Protein AF-Q5M809-F1 (afdb_monomer)

InterPro domains:
  IPR009001 Translation elongation factor EF1A/initiation factor IF2gamma, C-terminal [SSF50465] (15-63)

Foldseek 3Di:
DDDPPVFDWDKDFDPDPDDDPPDDGDIDIDGDPDDDDDDFQDWDWDDDDPDIDIDTHHDDDDPDPPPNPPPPDD

Radius of gyration: 13.31 Å; Cα contacts (8 Å, |Δi|>4): 70; chains: 1; bounding box: 30×34×34 Å

Structure (mmCIF, N/CA/C/O backbone):
data_AF-Q5M809-F1
#
_entry.id   AF-Q5M809-F1
#
loop_
_atom_site.group_PDB
_atom_site.id
_atom_site.type_symbol
_atom_site.label_atom_id
_atom_site.label_alt_id
_atom_site.label_comp_id
_atom_site.label_asym_id
_atom_site.label_entity_id
_atom_site.label_seq_id
_atom_site.pdbx_PDB_ins_code
_atom_site.Cartn_x
_atom_site.Cartn_y
_atom_site.Cartn_z
_atom_site.occupancy
_atom_site.B_iso_or_equiv
_atom_site.auth_seq_id
_atom_site.auth_comp_id
_atom_site.auth_asym_id
_atom_site.auth_atom_id
_atom_site.pdbx_PDB_model_num
ATOM 1 N N . MET A 1 1 ? -2.612 25.502 2.728 1.00 37.12 1 MET A N 1
ATOM 2 C CA . MET A 1 1 ? -3.939 24.857 2.625 1.00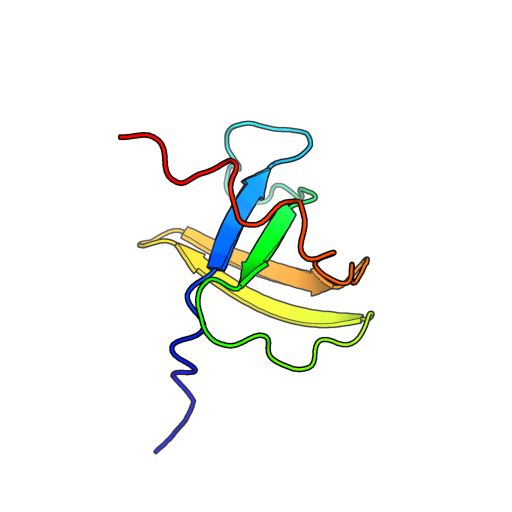 37.12 1 MET A CA 1
ATOM 3 C C . MET A 1 1 ? -3.874 23.868 1.474 1.00 37.12 1 MET A C 1
ATOM 5 O O . MET A 1 1 ? -3.695 24.303 0.353 1.00 37.12 1 MET A O 1
ATOM 9 N N . GLY A 1 2 ? -3.882 22.555 1.623 1.00 57.66 2 GLY A N 1
ATOM 10 C CA . GLY A 1 2 ? -3.941 21.658 2.768 1.00 57.66 2 GLY A CA 1
ATOM 11 C C . GLY A 1 2 ? -4.118 20.272 2.149 1.00 57.66 2 GLY A C 1
ATOM 12 O O . GLY A 1 2 ? -5.182 20.020 1.604 1.00 57.66 2 GLY A O 1
ATOM 13 N N . TRP A 1 3 ? -3.062 19.453 2.114 1.00 43.06 3 TRP A N 1
ATOM 14 C CA . TRP A 1 3 ? -3.133 18.026 1.740 1.00 43.06 3 TRP A CA 1
ATOM 15 C C . TRP A 1 3 ? -1.836 17.235 2.003 1.00 43.06 3 TRP A C 1
ATOM 17 O O . TRP A 1 3 ? -1.784 16.053 1.679 1.00 43.06 3 TRP A O 1
ATOM 27 N N . GLU A 1 4 ? -0.797 17.817 2.613 1.00 48.47 4 GLU A N 1
ATOM 28 C CA . GLU A 1 4 ? 0.372 17.035 3.040 1.00 48.47 4 GLU A CA 1
ATOM 29 C C . GLU A 1 4 ? 0.035 16.257 4.315 1.00 48.47 4 GLU A C 1
ATOM 31 O O . GLU A 1 4 ? 0.454 16.597 5.419 1.00 48.47 4 GLU A O 1
ATOM 36 N N . ALA A 1 5 ? -0.767 15.204 4.161 1.00 50.38 5 ALA A N 1
ATOM 37 C CA . ALA A 1 5 ? -0.805 14.130 5.130 1.00 50.38 5 ALA A CA 1
ATOM 38 C C . ALA A 1 5 ? 0.635 13.616 5.269 1.00 50.38 5 ALA A C 1
ATOM 40 O O . ALA A 1 5 ? 1.169 12.955 4.376 1.00 50.38 5 ALA A O 1
ATOM 41 N N . LEU A 1 6 ? 1.285 13.953 6.387 1.00 53.62 6 LEU A N 1
ATOM 42 C CA . LEU A 1 6 ? 2.597 13.444 6.803 1.00 53.62 6 LEU A CA 1
ATOM 43 C C . LEU A 1 6 ? 2.493 11.966 7.222 1.00 53.62 6 LEU A C 1
ATOM 45 O O . LEU A 1 6 ? 3.098 11.532 8.206 1.00 53.62 6 LEU A O 1
ATOM 49 N N . ALA A 1 7 ? 1.704 11.180 6.491 1.00 57.03 7 ALA A N 1
ATOM 50 C CA . ALA A 1 7 ? 1.594 9.752 6.667 1.00 57.03 7 ALA A CA 1
ATOM 51 C C . ALA A 1 7 ? 2.892 9.126 6.150 1.00 57.03 7 ALA A C 1
ATOM 53 O O . ALA A 1 7 ? 3.044 8.765 4.985 1.00 57.03 7 ALA A O 1
ATOM 54 N N . ARG A 1 8 ? 3.883 9.043 7.040 1.00 63.75 8 ARG A N 1
ATOM 55 C CA . ARG A 1 8 ? 5.089 8.260 6.792 1.00 63.75 8 ARG A CA 1
ATOM 56 C C . ARG A 1 8 ? 4.679 6.795 6.795 1.00 63.75 8 ARG A C 1
ATOM 58 O O . ARG A 1 8 ? 4.141 6.311 7.793 1.00 63.75 8 ARG A O 1
ATOM 65 N N . ALA A 1 9 ? 4.942 6.110 5.693 1.00 69.00 9 ALA A N 1
ATOM 66 C CA . ALA A 1 9 ? 4.767 4.676 5.581 1.00 69.00 9 ALA A CA 1
ATOM 67 C C . ALA A 1 9 ? 6.055 4.037 5.062 1.00 69.00 9 ALA A C 1
ATOM 69 O O . ALA A 1 9 ? 6.782 4.650 4.282 1.00 69.00 9 ALA A O 1
ATOM 70 N N . VAL A 1 10 ? 6.340 2.820 5.515 1.00 73.75 10 VAL A N 1
ATOM 71 C CA . VAL A 1 10 ? 7.402 1.990 4.938 1.00 73.75 10 VAL A CA 1
ATOM 72 C C . VAL A 1 10 ? 6.797 1.183 3.798 1.00 73.75 10 VAL A C 1
ATOM 74 O O . VAL A 1 10 ? 5.757 0.544 3.980 1.00 73.75 10 VAL A O 1
ATOM 77 N N . THR A 1 11 ? 7.442 1.241 2.635 1.00 75.19 11 THR A N 1
ATOM 78 C CA . THR A 1 11 ? 7.076 0.469 1.445 1.00 75.19 11 THR A CA 1
ATOM 79 C C . THR A 1 11 ? 7.865 -0.832 1.429 1.00 75.19 11 THR A C 1
ATOM 81 O O . THR A 1 11 ? 9.090 -0.824 1.514 1.00 75.19 11 THR A O 1
ATOM 84 N N . THR A 1 12 ? 7.179 -1.958 1.270 1.00 78.25 12 THR A N 1
ATOM 85 C CA . THR A 1 12 ? 7.805 -3.256 1.013 1.00 78.25 12 THR A CA 1
ATOM 86 C C . THR A 1 12 ? 7.251 -3.816 -0.286 1.00 78.25 12 THR A C 1
ATOM 88 O O . THR A 1 12 ? 6.035 -3.935 -0.460 1.00 78.25 12 THR A O 1
ATOM 91 N N . PHE A 1 13 ? 8.135 -4.151 -1.220 1.00 78.38 13 PHE A N 1
ATOM 92 C CA . PHE A 1 13 ? 7.742 -4.786 -2.470 1.00 78.38 13 PHE A CA 1
ATOM 93 C C . PHE A 1 13 ? 7.588 -6.293 -2.258 1.00 78.38 13 PHE A C 1
ATOM 95 O O . PHE A 1 13 ? 8.468 -6.928 -1.688 1.00 78.38 13 PHE A O 1
ATOM 102 N N . LEU A 1 14 ? 6.473 -6.872 -2.712 1.00 72.38 14 LEU A N 1
ATOM 103 C CA . LEU A 1 14 ? 6.195 -8.297 -2.478 1.00 72.38 14 LEU A CA 1
ATOM 104 C C . LEU A 1 14 ? 6.812 -9.220 -3.535 1.00 72.38 14 LEU A C 1
ATOM 106 O O . LEU A 1 14 ? 7.122 -10.366 -3.241 1.00 72.38 14 LEU A O 1
ATOM 110 N N . LEU A 1 15 ? 6.949 -8.736 -4.771 1.00 69.62 15 LEU A N 1
ATOM 111 C CA . LEU A 1 15 ? 7.336 -9.563 -5.922 1.00 69.62 15 LEU A CA 1
ATOM 112 C C . LEU A 1 15 ? 8.608 -9.081 -6.628 1.00 69.62 15 LEU A C 1
ATOM 114 O O . LEU A 1 15 ? 9.079 -9.754 -7.542 1.00 69.62 15 LEU A O 1
ATOM 118 N N . LYS A 1 16 ? 9.132 -7.897 -6.287 1.00 67.44 16 LYS A N 1
ATOM 119 C CA . LYS A 1 16 ? 10.226 -7.285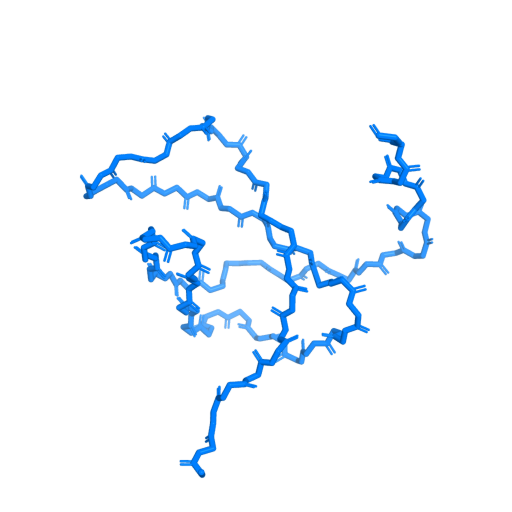 -7.048 1.00 67.44 16 LYS A CA 1
ATOM 120 C C . LYS A 1 16 ? 10.999 -6.258 -6.234 1.00 67.44 16 LYS A C 1
ATOM 122 O O . LYS A 1 16 ? 10.395 -5.316 -5.750 1.00 67.44 16 LYS A O 1
ATOM 127 N N . ASP A 1 17 ? 12.324 -6.352 -6.187 1.00 68.69 17 ASP A N 1
ATOM 128 C CA . ASP A 1 17 ? 13.155 -5.403 -5.428 1.00 68.69 17 ASP A CA 1
ATOM 129 C C . ASP A 1 17 ? 13.142 -3.965 -5.974 1.00 68.69 17 ASP A C 1
ATOM 131 O O . ASP A 1 17 ? 13.432 -3.021 -5.241 1.00 68.69 17 ASP A O 1
ATOM 135 N N . LYS A 1 18 ? 12.844 -3.771 -7.269 1.00 68.81 18 LYS A N 1
ATOM 136 C CA . LYS A 1 18 ? 12.840 -2.452 -7.929 1.00 68.81 18 LYS A CA 1
ATOM 137 C C . LYS A 1 18 ? 11.773 -2.365 -9.016 1.00 68.81 18 LYS A C 1
ATOM 139 O O . LYS A 1 18 ? 11.696 -3.242 -9.875 1.00 68.81 18 LYS A O 1
ATOM 144 N N . LEU A 1 19 ? 11.010 -1.272 -9.031 1.00 72.94 19 LEU A N 1
ATOM 145 C CA . LEU A 1 19 ? 10.137 -0.921 -10.156 1.00 72.94 19 LEU A CA 1
ATOM 146 C C . LEU A 1 19 ? 10.865 -0.021 -11.153 1.00 72.94 19 LEU A C 1
ATOM 148 O O . LEU A 1 19 ? 11.541 0.931 -10.761 1.00 72.94 19 LEU A O 1
ATOM 152 N N . ARG A 1 20 ? 10.659 -0.280 -12.447 1.00 77.12 20 ARG A N 1
ATOM 153 C CA . ARG A 1 20 ? 11.014 0.637 -13.536 1.00 77.12 20 ARG A CA 1
ATOM 154 C C . ARG A 1 20 ? 9.763 1.353 -14.058 1.00 77.12 20 ARG A C 1
ATOM 156 O O . ARG A 1 20 ? 8.639 0.889 -13.871 1.00 77.12 20 ARG A O 1
ATOM 163 N N . THR A 1 21 ? 9.943 2.504 -14.704 1.00 77.31 21 THR A N 1
ATOM 164 C CA . THR A 1 21 ? 8.836 3.291 -15.269 1.00 77.31 21 THR A CA 1
ATOM 165 C C . THR A 1 21 ? 7.967 2.443 -16.201 1.00 77.31 21 THR A C 1
ATOM 167 O O . THR A 1 21 ? 8.485 1.806 -17.114 1.00 77.31 21 THR A O 1
ATOM 170 N N . GLY A 1 22 ? 6.650 2.461 -15.976 1.00 80.06 22 GLY A N 1
ATOM 171 C CA . GLY A 1 22 ? 5.665 1.708 -16.762 1.00 80.06 22 GLY A CA 1
ATOM 172 C C . GLY A 1 22 ? 5.336 0.317 -16.214 1.00 80.06 22 GLY A C 1
ATOM 173 O O . GLY A 1 22 ? 4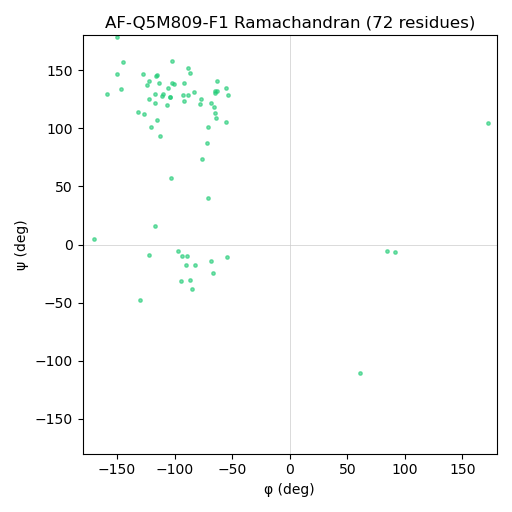.412 -0.326 -16.708 1.00 80.06 22 GLY A O 1
ATOM 174 N N . GLU A 1 23 ? 6.037 -0.142 -15.177 1.00 83.38 23 GLU A N 1
ATOM 175 C CA . GLU A 1 23 ? 5.764 -1.436 -14.559 1.00 83.38 23 GLU A CA 1
ATOM 176 C C . GLU A 1 23 ? 4.683 -1.347 -13.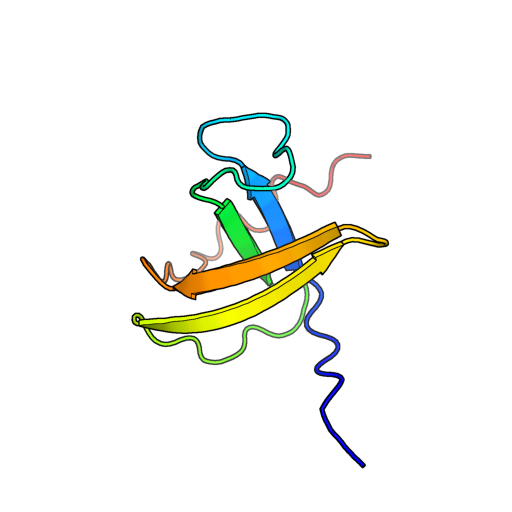478 1.00 83.38 23 GLU A C 1
ATOM 178 O O . GLU A 1 23 ? 4.548 -0.351 -12.765 1.00 83.38 23 GLU A O 1
ATOM 183 N N . LYS A 1 24 ? 3.917 -2.430 -13.342 1.00 83.06 24 LYS A N 1
ATOM 184 C CA . LYS A 1 24 ? 2.944 -2.618 -12.263 1.00 83.06 24 LYS A CA 1
ATOM 185 C C . LYS A 1 24 ? 3.547 -3.553 -11.224 1.00 83.06 24 LYS A C 1
ATOM 187 O O . LYS A 1 24 ? 4.150 -4.560 -11.584 1.00 83.06 24 LYS A O 1
ATOM 192 N N . ALA A 1 25 ? 3.344 -3.249 -9.949 1.00 83.75 25 ALA A N 1
ATOM 193 C CA . ALA A 1 25 ? 3.730 -4.133 -8.861 1.00 83.75 25 ALA A CA 1
ATOM 194 C C . ALA A 1 25 ? 2.734 -4.049 -7.712 1.00 83.75 25 ALA A C 1
ATOM 196 O O . ALA A 1 25 ? 2.037 -3.046 -7.546 1.00 83.75 25 ALA A O 1
ATOM 197 N N . VAL A 1 26 ? 2.709 -5.109 -6.910 1.00 84.12 26 VAL A N 1
ATOM 198 C CA . VAL A 1 26 ? 2.004 -5.122 -5.633 1.00 84.12 26 VAL A CA 1
ATOM 199 C C . VAL A 1 26 ? 2.988 -4.687 -4.553 1.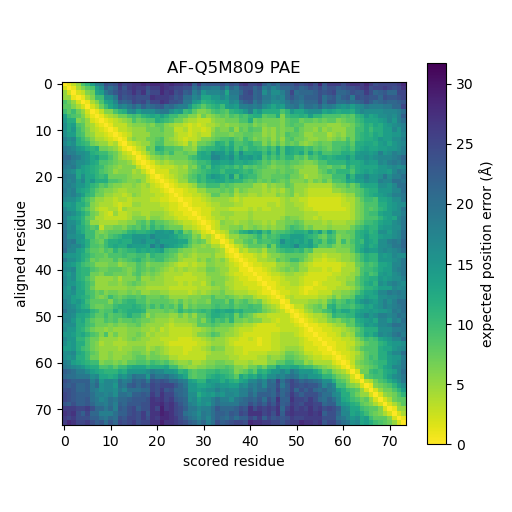00 84.12 26 VAL A C 1
ATOM 201 O O . VAL A 1 26 ? 4.061 -5.275 -4.391 1.00 84.12 26 VAL A O 1
ATOM 204 N N . VAL A 1 27 ? 2.616 -3.633 -3.837 1.00 83.31 27 VAL A N 1
ATOM 205 C CA . VAL A 1 27 ? 3.401 -3.036 -2.757 1.00 83.31 27 VAL A CA 1
ATOM 206 C C . VAL A 1 27 ? 2.586 -3.049 -1.478 1.00 83.31 27 VAL A C 1
ATOM 208 O O . VAL A 1 27 ? 1.379 -2.804 -1.495 1.00 83.31 27 VAL A O 1
ATOM 211 N N . ARG A 1 28 ? 3.251 -3.339 -0.364 1.00 83.44 28 ARG A N 1
ATOM 212 C CA . ARG A 1 28 ? 2.662 -3.277 0.968 1.00 83.44 28 ARG A CA 1
ATOM 213 C C . ARG A 1 28 ? 3.168 -2.020 1.657 1.00 83.44 28 ARG A C 1
ATOM 215 O O . ARG A 1 28 ? 4.373 -1.801 1.736 1.00 83.44 28 ARG A O 1
ATOM 222 N N . PHE A 1 29 ? 2.239 -1.208 2.147 1.00 80.44 29 PHE A N 1
ATOM 223 C CA . PHE A 1 29 ? 2.547 -0.023 2.938 1.00 80.44 29 PHE A CA 1
ATOM 224 C C . PHE A 1 29 ? 2.221 -0.292 4.402 1.00 80.44 29 PHE A C 1
ATOM 226 O O . PHE A 1 29 ? 1.150 -0.813 4.716 1.00 80.44 29 PHE A O 1
ATOM 233 N N . ARG A 1 30 ? 3.125 0.096 5.302 1.00 78.12 30 ARG A N 1
ATOM 234 C CA . ARG A 1 30 ? 2.872 0.125 6.746 1.00 78.12 30 ARG A CA 1
ATOM 235 C C . ARG A 1 30 ? 2.964 1.554 7.252 1.00 78.12 30 ARG A C 1
ATOM 237 O O . ARG A 1 30 ? 4.025 2.162 7.142 1.00 78.12 30 ARG A O 1
ATOM 244 N N . PHE A 1 31 ? 1.892 2.057 7.858 1.00 76.19 31 PHE A N 1
ATOM 245 C CA . PHE A 1 31 ? 1.896 3.353 8.538 1.00 76.19 31 PHE A CA 1
ATOM 246 C C . PHE A 1 31 ? 2.838 3.336 9.745 1.00 76.19 31 PHE A C 1
ATOM 248 O O . PHE A 1 31 ? 2.792 2.415 10.555 1.00 76.19 31 PHE A O 1
ATOM 255 N N . LEU A 1 32 ? 3.685 4.362 9.865 1.00 69.19 32 LEU A N 1
ATOM 256 C CA . LEU A 1 32 ? 4.679 4.456 10.939 1.00 69.19 32 LEU A CA 1
ATOM 257 C C . LEU A 1 32 ? 4.124 5.062 12.230 1.00 69.19 32 LEU A C 1
ATOM 259 O O . LEU A 1 32 ? 4.530 4.663 13.314 1.00 69.19 32 LEU A O 1
ATOM 263 N N . LYS A 1 33 ? 3.251 6.071 12.122 1.00 59.03 33 LYS A N 1
ATOM 264 C CA . LYS A 1 33 ? 2.765 6.844 13.281 1.00 59.03 33 LYS A CA 1
ATOM 265 C C . LYS A 1 33 ? 1.251 6.987 13.338 1.00 59.03 33 LYS A C 1
ATOM 267 O O . LYS A 1 33 ? 0.670 6.770 14.393 1.00 59.03 33 LYS A O 1
ATOM 272 N N . HIS A 1 34 ? 0.622 7.354 12.226 1.00 65.69 34 HIS A N 1
ATOM 273 C CA . HIS A 1 34 ? -0.816 7.597 12.174 1.00 65.69 34 HIS A CA 1
ATOM 274 C C . HIS A 1 34 ? -1.449 6.647 11.161 1.00 65.69 34 HIS A C 1
ATOM 276 O O . HIS A 1 34 ? -1.306 6.880 9.961 1.00 65.69 34 HIS A O 1
ATOM 282 N N . PRO A 1 35 ? -2.081 5.548 11.613 1.00 66.50 35 PRO A N 1
ATOM 283 C CA . PRO A 1 35 ? -2.903 4.746 10.725 1.00 66.50 35 PRO A CA 1
ATOM 284 C C . PRO A 1 35 ? -4.092 5.602 10.284 1.00 66.50 35 PRO A C 1
ATOM 286 O O . PRO A 1 35 ? -4.931 5.987 11.097 1.00 66.50 35 PRO A O 1
ATOM 289 N N . GLU A 1 36 ? -4.136 5.939 9.001 1.00 69.81 36 GLU A N 1
ATOM 290 C CA . GLU A 1 36 ? -5.287 6.602 8.395 1.00 69.81 36 GLU A CA 1
ATOM 291 C C . GLU A 1 36 ? -6.284 5.556 7.888 1.00 69.81 36 GLU A C 1
ATOM 293 O O . GLU A 1 36 ? -5.915 4.432 7.534 1.00 69.81 36 GLU A O 1
ATOM 298 N N . TYR A 1 37 ? -7.566 5.924 7.852 1.00 70.81 37 TYR A N 1
ATOM 299 C CA . TYR A 1 37 ? -8.606 5.057 7.307 1.00 70.81 37 TYR A CA 1
ATOM 300 C C . TYR A 1 37 ? -8.374 4.832 5.810 1.00 70.81 37 TYR A C 1
ATOM 302 O O . TYR A 1 37 ? -8.596 5.719 4.987 1.00 70.81 37 TYR A O 1
ATOM 310 N N . LEU A 1 38 ? -7.967 3.613 5.458 1.00 77.62 38 LEU A N 1
ATOM 311 C CA . LEU A 1 38 ? -7.863 3.153 4.079 1.00 77.62 38 LEU A CA 1
ATOM 312 C C . LEU A 1 38 ? -9.068 2.295 3.709 1.00 77.62 38 LEU A C 1
ATOM 314 O O . LEU A 1 38 ? -9.477 1.412 4.461 1.00 77.62 38 LEU A O 1
ATOM 318 N N . LYS A 1 39 ? -9.590 2.509 2.502 1.00 82.31 39 LYS A N 1
ATOM 319 C CA . LYS A 1 39 ? -10.634 1.675 1.908 1.00 82.31 39 LYS A CA 1
ATOM 320 C C . LYS A 1 39 ? -10.077 0.944 0.691 1.00 82.31 39 LYS A C 1
ATOM 322 O O . LYS A 1 39 ? -9.380 1.549 -0.122 1.00 82.31 39 LYS A O 1
ATOM 327 N N . VAL A 1 40 ? -10.429 -0.331 0.533 1.00 87.88 40 VAL A N 1
ATOM 328 C CA . VAL A 1 40 ? -10.160 -1.080 -0.705 1.00 87.88 40 VAL A CA 1
ATOM 329 C C . VAL A 1 40 ? -10.767 -0.328 -1.896 1.00 87.88 40 VAL A C 1
ATOM 331 O O . VAL A 1 40 ? -11.888 0.177 -1.826 1.00 87.88 40 VAL A O 1
ATOM 334 N N . GLY A 1 41 ? -9.999 -0.203 -2.975 1.00 86.50 41 GLY A N 1
ATOM 335 C CA . GLY A 1 41 ? -10.348 0.579 -4.160 1.00 86.50 41 GLY A CA 1
ATOM 336 C C . GLY A 1 41 ? -10.024 2.074 -4.070 1.00 86.50 41 GLY A C 1
ATOM 337 O O . GLY A 1 41 ? -10.151 2.773 -5.075 1.00 86.50 41 GLY A O 1
ATOM 338 N N . ALA A 1 42 ? -9.568 2.586 -2.920 1.00 86.06 42 ALA A N 1
ATOM 339 C CA . ALA A 1 42 ? -9.093 3.964 -2.831 1.00 86.06 42 ALA A CA 1
ATOM 340 C C . ALA A 1 42 ? -7.858 4.170 -3.721 1.00 86.06 42 ALA A C 1
ATOM 342 O O . ALA A 1 42 ? -6.985 3.303 -3.803 1.00 86.06 42 ALA A O 1
ATOM 343 N N . LYS A 1 43 ? -7.781 5.330 -4.381 1.00 85.75 43 LYS A N 1
ATOM 344 C CA . LYS A 1 43 ? -6.599 5.735 -5.146 1.00 85.75 43 LYS A CA 1
ATOM 345 C C . LYS A 1 43 ? -5.519 6.217 -4.188 1.00 85.75 43 LYS A C 1
ATOM 347 O O . LYS A 1 43 ? -5.749 7.137 -3.410 1.00 85.75 43 LYS A O 1
ATOM 352 N N . LEU A 1 44 ? -4.341 5.620 -4.292 1.00 82.62 44 LEU A N 1
ATOM 353 C CA . LEU A 1 44 ? -3.147 6.021 -3.567 1.00 82.62 44 LEU A CA 1
ATOM 354 C C . LEU A 1 44 ? -2.144 6.618 -4.543 1.00 82.62 44 LEU A C 1
ATOM 356 O O . LEU A 1 44 ? -1.802 6.009 -5.560 1.00 82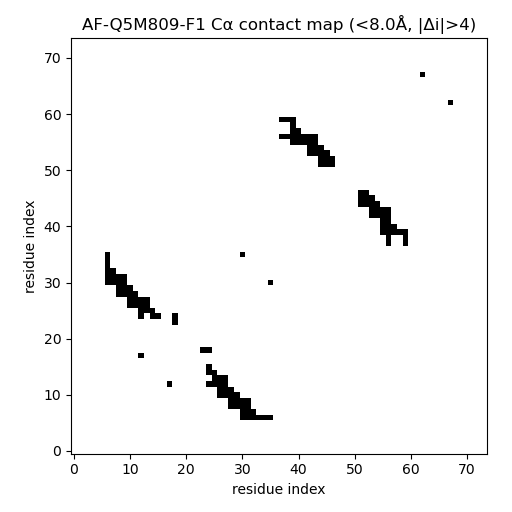.62 44 LEU A O 1
ATOM 360 N N . LEU A 1 45 ? -1.646 7.795 -4.192 1.00 82.88 45 LEU A N 1
ATOM 361 C CA . LEU A 1 45 ? -0.436 8.360 -4.762 1.00 82.88 45 LEU A CA 1
ATOM 362 C C . LEU A 1 45 ? 0.639 8.246 -3.687 1.00 82.88 45 LEU A C 1
ATOM 364 O O . LEU A 1 45 ? 0.485 8.813 -2.608 1.00 82.88 45 LEU A O 1
ATOM 368 N N . PHE A 1 46 ? 1.720 7.535 -3.979 1.00 78.38 46 PHE A N 1
ATOM 369 C CA . PHE A 1 46 ? 2.876 7.497 -3.095 1.00 78.38 46 PHE A CA 1
ATOM 370 C C . PHE A 1 46 ? 4.076 8.136 -3.782 1.00 78.38 46 PHE A C 1
ATOM 372 O O . PHE A 1 46 ? 4.246 8.069 -5.006 1.00 78.38 46 PHE A O 1
ATOM 379 N N . ARG A 1 47 ? 4.899 8.797 -2.970 1.00 79.50 47 ARG A N 1
ATOM 380 C CA . ARG A 1 47 ? 6.107 9.469 -3.421 1.00 79.50 47 ARG A CA 1
ATOM 381 C C . ARG A 1 47 ? 7.266 9.081 -2.522 1.00 79.50 47 ARG A C 1
ATOM 383 O O . ARG A 1 47 ? 7.302 9.458 -1.357 1.00 79.50 47 ARG A O 1
ATOM 390 N N . GLU A 1 48 ? 8.227 8.380 -3.103 1.00 74.00 48 GLU A N 1
ATOM 391 C CA . GLU A 1 48 ? 9.488 8.039 -2.456 1.00 74.00 48 GLU A CA 1
ATOM 392 C C . GLU A 1 48 ? 10.608 8.791 -3.180 1.00 74.00 48 GLU A C 1
ATOM 394 O O . GLU A 1 48 ? 11.075 8.401 -4.252 1.00 74.00 48 GLU A O 1
ATOM 399 N N . GLY A 1 49 ? 10.950 9.971 -2.655 1.00 77.56 49 GLY A N 1
ATOM 400 C CA . GLY A 1 49 ? 11.878 10.900 -3.303 1.00 77.56 49 GLY A CA 1
ATOM 401 C C . GLY A 1 49 ? 11.384 11.377 -4.679 1.00 77.56 49 GLY A C 1
ATOM 402 O O . GLY A 1 49 ? 10.433 12.164 -4.785 1.00 77.56 49 GLY A O 1
ATOM 403 N N . VAL A 1 50 ? 12.061 10.927 -5.743 1.00 72.62 50 VAL A N 1
ATOM 404 C CA . VAL A 1 50 ? 11.724 11.228 -7.151 1.00 72.62 50 VAL A CA 1
ATOM 405 C C . VAL A 1 50 ? 10.766 10.211 -7.773 1.00 72.62 50 VAL A C 1
ATOM 407 O O . VAL A 1 50 ? 10.116 10.519 -8.772 1.00 72.62 50 VAL A O 1
ATOM 410 N N . THR A 1 51 ? 10.630 9.030 -7.172 1.00 71.38 51 THR A N 1
ATOM 411 C CA . THR A 1 51 ? 9.739 7.981 -7.662 1.00 71.38 51 THR A CA 1
ATOM 412 C C . THR A 1 51 ? 8.308 8.324 -7.279 1.00 71.38 51 THR A C 1
ATOM 414 O O . THR A 1 51 ? 7.982 8.478 -6.101 1.00 71.38 51 THR A O 1
ATOM 417 N N . LYS A 1 52 ? 7.447 8.456 -8.288 1.00 81.00 52 LYS A N 1
ATOM 418 C CA . LYS A 1 52 ? 6.007 8.652 -8.114 1.00 81.00 52 LYS A CA 1
ATOM 419 C C . LYS A 1 52 ? 5.290 7.394 -8.578 1.00 81.00 52 LYS A C 1
ATOM 421 O O . LYS A 1 52 ? 5.512 6.945 -9.699 1.00 81.00 52 LYS A O 1
ATOM 426 N N . GLY A 1 53 ? 4.431 6.850 -7.727 1.00 82.00 53 GLY A N 1
ATOM 427 C CA . GLY A 1 53 ? 3.585 5.711 -8.052 1.00 82.00 53 GLY A CA 1
ATOM 428 C C . GLY A 1 53 ? 2.123 6.048 -7.812 1.00 82.00 53 GLY A C 1
ATOM 429 O O . GLY A 1 53 ? 1.783 6.679 -6.813 1.00 82.00 53 GLY A O 1
ATOM 430 N N . ILE A 1 54 ? 1.261 5.634 -8.739 1.00 86.25 54 ILE A N 1
ATOM 431 C CA . ILE A 1 54 ? -0.194 5.732 -8.603 1.00 86.25 54 ILE A CA 1
ATOM 432 C C . ILE A 1 54 ? -0.743 4.314 -8.618 1.00 86.25 54 ILE A C 1
ATOM 434 O O . ILE A 1 54 ? -0.423 3.530 -9.511 1.00 86.25 54 ILE A O 1
ATOM 438 N N . GLY A 1 55 ? -1.582 3.993 -7.643 1.00 88.00 55 GLY A N 1
ATOM 439 C CA . GLY A 1 55 ? -2.193 2.681 -7.518 1.00 88.00 55 GLY A CA 1
ATOM 440 C C . GLY A 1 55 ? -3.560 2.738 -6.858 1.00 88.00 55 GLY A C 1
ATOM 441 O O . GLY A 1 55 ? -4.042 3.798 -6.461 1.00 88.00 55 GLY A O 1
ATOM 442 N N . HIS A 1 56 ? -4.180 1.570 -6.750 1.00 89.44 56 HIS A N 1
ATOM 443 C CA . HIS A 1 56 ? -5.399 1.379 -5.975 1.00 89.44 56 HIS A CA 1
ATOM 444 C C . HIS A 1 56 ? -5.102 0.426 -4.823 1.00 89.44 56 HIS A C 1
ATOM 446 O O . HIS A 1 56 ? -4.311 -0.505 -4.978 1.00 89.44 56 HIS A O 1
ATOM 452 N N . VAL A 1 57 ? -5.743 0.650 -3.679 1.00 88.50 57 VAL A N 1
ATOM 453 C CA . VAL A 1 57 ? -5.687 -0.273 -2.542 1.00 88.50 57 VAL A CA 1
ATOM 454 C C . VAL A 1 57 ? -6.365 -1.582 -2.932 1.00 88.50 57 VAL A C 1
ATOM 456 O O . VAL A 1 57 ? -7.559 -1.587 -3.229 1.00 88.50 57 VAL A O 1
ATOM 459 N N . THR A 1 58 ? -5.623 -2.685 -2.920 1.00 88.31 58 THR A N 1
ATOM 460 C CA . THR A 1 58 ? -6.158 -4.025 -3.207 1.00 88.31 58 THR A CA 1
ATOM 461 C C . THR A 1 58 ? -6.564 -4.775 -1.945 1.00 88.31 58 THR A C 1
ATOM 463 O O . THR A 1 58 ? -7.503 -5.558 -1.987 1.00 88.31 58 THR A O 1
ATOM 466 N N . ASP A 1 59 ? -5.869 -4.530 -0.835 1.00 85.62 59 ASP A N 1
ATOM 467 C CA . ASP A 1 59 ? -6.098 -5.188 0.448 1.00 85.62 59 ASP A CA 1
ATOM 468 C C . ASP A 1 59 ? -5.732 -4.236 1.597 1.00 85.62 59 ASP A C 1
ATOM 470 O O . ASP A 1 59 ? -4.819 -3.415 1.460 1.00 85.62 59 ASP A O 1
ATOM 474 N N . VAL A 1 60 ? -6.453 -4.328 2.715 1.00 84.25 60 VAL A N 1
ATOM 475 C CA . VAL A 1 60 ? -6.196 -3.544 3.931 1.00 84.25 60 VAL A CA 1
ATOM 476 C C . VAL A 1 60 ? -6.067 -4.511 5.091 1.00 84.25 60 VAL A C 1
ATOM 478 O O . VAL A 1 60 ? -7.039 -5.134 5.509 1.00 84.25 60 VAL A O 1
ATOM 481 N N . GLN A 1 61 ? -4.859 -4.604 5.635 1.00 81.06 61 GLN A N 1
ATOM 482 C CA . GLN A 1 61 ? -4.566 -5.492 6.751 1.00 81.06 61 GLN A CA 1
ATOM 483 C C . GLN A 1 61 ? -4.457 -4.679 8.037 1.00 81.06 61 GLN A C 1
ATOM 485 O O . GLN A 1 61 ? -3.696 -3.712 8.107 1.00 81.06 61 GLN A O 1
ATOM 490 N N . ALA A 1 62 ? -5.218 -5.074 9.058 1.00 72.62 62 ALA A N 1
ATOM 491 C CA . ALA A 1 62 ? -5.058 -4.520 10.393 1.00 72.62 62 ALA A CA 1
ATOM 492 C C . ALA A 1 62 ? -3.675 -4.912 10.929 1.00 72.62 62 ALA A C 1
ATOM 494 O O . ALA A 1 62 ? -3.293 -6.081 10.874 1.00 72.62 62 ALA A O 1
ATOM 495 N N . ILE A 1 63 ? -2.920 -3.941 11.448 1.00 68.25 63 ILE A N 1
ATOM 496 C CA . ILE A 1 63 ? -1.653 -4.237 12.117 1.00 68.25 63 ILE A CA 1
ATOM 497 C C . ILE A 1 63 ? -2.006 -4.922 13.440 1.00 68.25 63 ILE A C 1
ATOM 499 O O . ILE A 1 63 ? -2.406 -4.263 14.398 1.00 68.25 63 ILE A O 1
ATOM 503 N N . ALA A 1 64 ? -1.888 -6.248 13.492 1.00 60.12 64 ALA A N 1
ATOM 504 C CA . ALA A 1 64 ? -1.910 -6.963 14.758 1.00 60.12 64 ALA A CA 1
ATOM 505 C C . ALA A 1 64 ? -0.699 -6.496 15.581 1.00 60.12 64 ALA A C 1
ATOM 507 O O . ALA A 1 64 ? 0.420 -6.434 15.067 1.00 60.12 64 ALA A O 1
ATOM 508 N N . ALA A 1 65 ? -0.918 -6.163 16.854 1.00 56.06 65 ALA A N 1
ATOM 509 C CA . ALA A 1 65 ? 0.067 -5.535 17.742 1.00 56.06 65 ALA A CA 1
ATOM 510 C C . ALA A 1 65 ? 1.418 -6.285 17.878 1.00 56.06 65 ALA A C 1
ATOM 512 O O . ALA A 1 65 ? 2.369 -5.724 18.410 1.00 56.06 65 ALA A O 1
ATOM 513 N N . GLY A 1 66 ? 1.534 -7.520 17.375 1.00 52.69 66 GLY A N 1
ATOM 514 C CA . GLY A 1 66 ? 2.752 -8.334 17.426 1.00 52.69 66 GLY A CA 1
ATOM 515 C C . GLY A 1 66 ? 3.807 -8.058 16.345 1.00 52.69 66 GLY A C 1
ATOM 516 O O . GLY A 1 66 ? 4.957 -8.437 16.533 1.00 52.69 66 GLY A O 1
ATOM 517 N N . GLU A 1 67 ? 3.486 -7.391 15.229 1.00 53.78 67 GLU A N 1
ATOM 518 C CA . GLU A 1 67 ? 4.470 -7.193 14.144 1.00 53.78 67 GLU A CA 1
ATOM 519 C C . GLU A 1 67 ? 5.194 -5.830 14.181 1.00 53.78 67 GLU A C 1
ATOM 521 O O . GLU A 1 67 ? 6.093 -5.582 13.370 1.00 53.78 67 GLU A O 1
ATOM 526 N N . ALA A 1 68 ? 4.813 -4.919 15.083 1.00 52.50 68 ALA A N 1
ATOM 527 C CA . ALA A 1 68 ? 5.427 -3.590 15.196 1.00 52.50 68 ALA A CA 1
ATOM 528 C C . ALA A 1 68 ? 6.886 -3.637 15.699 1.0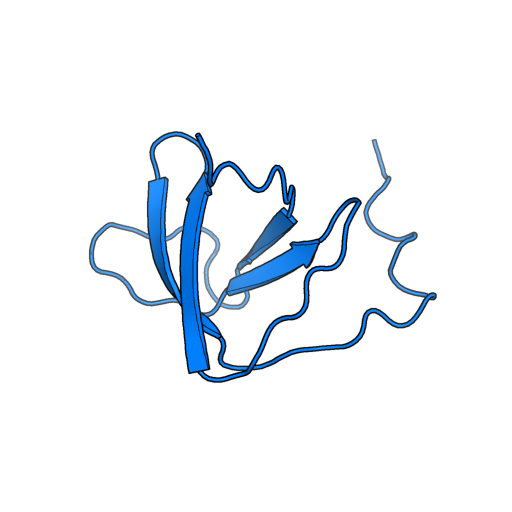0 52.50 68 ALA A C 1
ATOM 530 O O . ALA A 1 68 ? 7.618 -2.663 15.549 1.00 52.50 68 ALA A O 1
ATOM 531 N N . GLN A 1 69 ? 7.325 -4.779 16.239 1.00 49.88 69 GLN A N 1
ATOM 532 C CA . GLN A 1 69 ? 8.626 -4.930 16.894 1.00 49.88 69 GLN A CA 1
ATOM 533 C C . GLN A 1 69 ? 9.752 -5.443 15.975 1.00 49.88 69 GLN A C 1
ATOM 535 O O . GLN A 1 69 ? 10.914 -5.407 16.366 1.00 49.88 69 GLN A O 1
ATOM 540 N N . ALA A 1 70 ? 9.452 -5.896 14.751 1.00 51.31 70 ALA A N 1
ATOM 541 C CA . ALA A 1 70 ? 10.433 -6.611 13.921 1.00 51.31 70 ALA A CA 1
ATOM 542 C C . ALA A 1 70 ? 11.313 -5.732 13.006 1.00 51.31 70 ALA A C 1
ATOM 544 O O . ALA A 1 70 ? 12.271 -6.242 12.437 1.00 51.31 70 ALA A O 1
ATOM 545 N N . SER A 1 71 ? 11.032 -4.432 12.843 1.00 51.75 71 SER A N 1
ATOM 546 C CA . SER A 1 71 ? 11.790 -3.567 11.913 1.00 51.75 71 SER A CA 1
ATOM 547 C C . SER A 1 71 ? 12.540 -2.412 12.582 1.00 51.75 71 SER A C 1
ATOM 549 O O . SER A 1 71 ? 12.941 -1.474 11.900 1.00 51.75 71 SER A O 1
ATOM 551 N N . MET A 1 72 ? 12.723 -2.456 13.905 1.00 44.50 72 MET A N 1
ATOM 552 C CA . MET A 1 72 ? 13.585 -1.524 14.641 1.00 44.50 72 MET A CA 1
ATOM 553 C C . MET A 1 72 ? 14.905 -2.226 14.993 1.00 44.50 72 MET A C 1
ATOM 555 O O . MET A 1 72 ? 15.248 -2.400 16.155 1.00 44.50 72 MET A O 1
ATOM 559 N N . GLY A 1 73 ? 15.606 -2.711 13.969 1.00 40.44 73 GLY A N 1
ATOM 560 C CA . GLY A 1 73 ? 16.968 -3.227 14.076 1.00 40.44 73 GLY A CA 1
ATOM 561 C C . GLY A 1 73 ? 17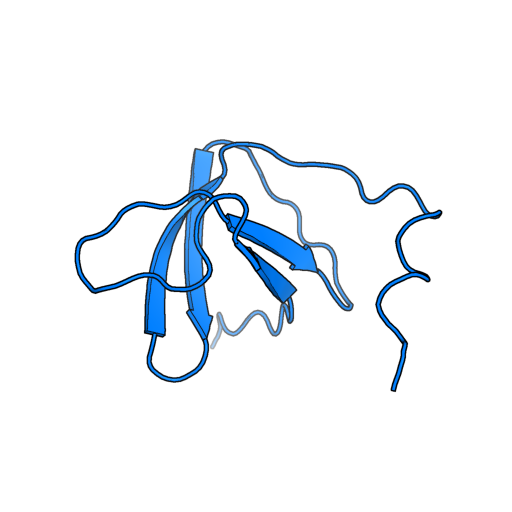.890 -2.334 13.256 1.00 40.44 73 GLY A C 1
ATOM 562 O O . GLY A 1 73 ? 17.771 -2.363 12.038 1.00 40.44 73 GLY A O 1
ATOM 563 N N . PHE A 1 74 ? 18.688 -1.532 13.975 1.00 37.94 74 PHE A N 1
ATOM 564 C CA . PHE A 1 74 ? 19.886 -0.756 13.599 1.00 37.94 74 PHE A CA 1
ATOM 565 C C . PHE A 1 74 ? 20.096 -0.343 12.134 1.00 37.94 74 PHE A C 1
ATOM 567 O O . PHE A 1 74 ? 20.351 -1.220 11.282 1.00 37.94 7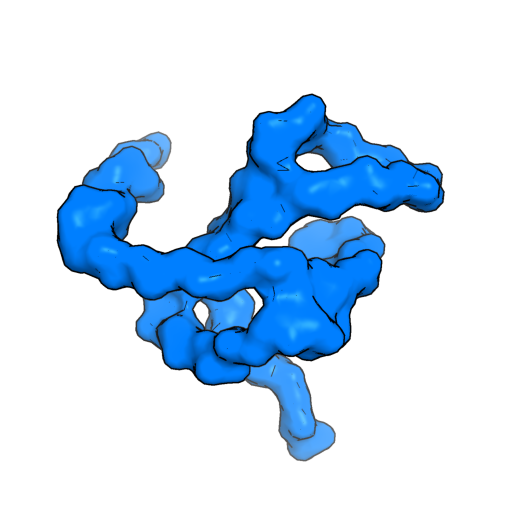4 PHE A O 1
#

Mean predicted aligned error: 10.52 Å

Organism: Rattus norvegicus (NCBI:txid10116)

Solvent-accessible surface area (backbone atoms only — not comparable to full-atom values): 5353 Å² total; per-residue (Å²): 140,86,79,84,73,84,64,53,56,53,79,45,61,75,85,51,100,71,87,59,95,92,64,86,80,64,69,47,75,43,63,73,83,59,83,69,96,78,52,72,66,40,79,44,78,48,72,63,88,88,50,73,46,78,50,60,38,84,72,83,79,82,82,60,86,79,65,79,72,78,79,82,70,134

Secondary structure (DSSP, 8-state):
--------EEEEESS-S-PPTT----EEEEESS------TT-EEEEEETTEEEEEE--------TTSTTTT---

pLDDT: mean 70.92, std 13.88, range [37.12, 89.44]

Sequence (74 aa):
MGWEALARAVTTFLLKDKLRTGEKAVVRFRFLKHPEYLKVGAKLLFREGVTKGIGHVTDVQAIAAGEAQASMGF